Protein AF-A0A956KR21-F1 (afdb_monomer_lite)

pLDDT: mean 81.73, std 14.52, range [32.09, 94.12]

Foldseek 3Di:
DDPPQFLQDWDADPVVRDIDDRPPAGDDPDPDPRHDHHPVNCVVVVVVVCVVVVVLQADPAPDDPPSQFDAQKKWKWKAAQVRDIAIEIHGYGHHPVQFDPQWWKWFQFPNDTDTWTWRWDQDPVNGIIMIITHDPPPDDLVRTQWMFTTHNNDTDDIDGSVRYDYSPSHPPPDD

Sequence (175 aa):
PYADGKIGNWGFGIRGYTFHNPTVSFDYMTYCDKTWVSDWRWSKAFTRIATLTSWDAGAPVPEGPDAGLIGTEVLVGALYPDGSEEWFVLDGGIEPEQIRPGEGVLFEVGGHTVQQPAVVRTLSDDRSEWVMVPMPEGVDLADVDALTHVRDGALRRKLEPSMIRANPGGPLKAR

Secondary structure (DSSP, 8-state):
--GGGB--S-EEETTTTEEEPTTTSEETTSSSSSEE--HHHHHHHHHHHHHHHHTTT-SPP--STTS--B-SEEEEEEE-TTS-EEEEEEE--B-GGGPPTT-EEEEEETTEEEEEE-EEEE-TTSS-EEEEEEPPTT--GGGEEEEEEEETTEEEEEE-GGGEEPPTTS-----

Structure (mmCIF, N/CA/C/O backbone):
data_AF-A0A956KR21-F1
#
_entry.id   AF-A0A956KR21-F1
#
loop_
_atom_site.group_PDB
_atom_site.id
_atom_site.type_symbol
_atom_site.label_atom_id
_atom_site.label_alt_id
_atom_site.label_comp_id
_atom_site.label_asym_id
_atom_site.label_entity_id
_atom_site.label_seq_id
_atom_site.pdbx_PDB_ins_code
_atom_site.Cartn_x
_atom_site.Cartn_y
_atom_site.Cartn_z
_atom_site.occupancy
_atom_site.B_iso_or_equiv
_atom_site.auth_seq_id
_atom_site.auth_comp_id
_atom_site.auth_asym_id
_atom_site.auth_atom_id
_atom_site.pdbx_PDB_model_num
ATOM 1 N N . PRO A 1 1 ? 22.538 11.409 -25.844 1.00 73.06 1 PRO A N 1
ATOM 2 C CA . PRO A 1 1 ? 22.148 10.480 -26.922 1.00 73.06 1 PRO A CA 1
ATOM 3 C C . PRO A 1 1 ? 23.348 10.272 -27.838 1.00 73.06 1 PRO A C 1
ATOM 5 O O . PRO A 1 1 ? 24.090 11.230 -28.050 1.00 73.06 1 PRO A O 1
ATOM 8 N N . TYR A 1 2 ? 23.564 9.056 -28.333 1.00 85.00 2 TYR A N 1
ATOM 9 C CA . TYR A 1 2 ? 24.578 8.838 -29.364 1.00 85.00 2 TYR A CA 1
ATOM 10 C C . TYR A 1 2 ? 24.114 9.424 -30.700 1.00 85.00 2 TYR A C 1
ATOM 12 O O . TYR A 1 2 ? 22.923 9.697 -30.892 1.00 85.00 2 TYR A O 1
ATOM 20 N N . ALA A 1 3 ? 25.066 9.631 -31.610 1.00 85.94 3 ALA A N 1
ATOM 21 C CA . ALA A 1 3 ? 24.776 10.088 -32.963 1.00 85.94 3 ALA A CA 1
ATOM 22 C C . ALA A 1 3 ? 23.762 9.156 -33.654 1.00 85.94 3 ALA A C 1
ATOM 24 O O . ALA A 1 3 ? 23.710 7.955 -33.374 1.00 85.94 3 ALA A O 1
ATOM 25 N N . ASP A 1 4 ? 22.927 9.737 -34.517 1.00 85.25 4 ASP A N 1
ATOM 26 C CA . ASP A 1 4 ? 21.910 9.041 -35.319 1.00 85.25 4 ASP A CA 1
ATOM 27 C C . ASP A 1 4 ? 20.906 8.198 -34.514 1.00 85.25 4 ASP A C 1
ATOM 29 O O . ASP A 1 4 ? 20.307 7.254 -35.031 1.00 85.25 4 ASP A O 1
ATOM 33 N N . GLY A 1 5 ? 20.730 8.513 -33.225 1.00 83.81 5 GLY A N 1
ATOM 34 C CA . GLY A 1 5 ? 19.828 7.775 -32.343 1.00 83.81 5 GLY A CA 1
ATOM 35 C C . GLY A 1 5 ? 20.261 6.327 -32.110 1.00 83.81 5 GLY A C 1
ATOM 36 O O . GLY A 1 5 ? 19.424 5.487 -31.799 1.00 83.81 5 GLY A O 1
ATOM 37 N N . LYS A 1 6 ? 21.546 6.001 -32.286 1.00 90.19 6 LYS A N 1
ATOM 38 C CA . LYS A 1 6 ? 22.082 4.654 -32.043 1.00 90.19 6 LYS A CA 1
ATOM 39 C C . LYS A 1 6 ? 22.238 4.357 -30.555 1.00 90.19 6 LYS A C 1
ATOM 41 O O . LYS A 1 6 ? 22.224 5.259 -29.719 1.00 90.19 6 LYS A O 1
ATOM 46 N N . ILE A 1 7 ? 22.403 3.078 -30.219 1.00 90.25 7 ILE A N 1
ATOM 47 C CA . ILE A 1 7 ? 22.604 2.664 -28.822 1.00 90.25 7 ILE A CA 1
ATOM 48 C C . ILE A 1 7 ? 24.060 2.785 -28.353 1.00 90.25 7 ILE A C 1
ATOM 50 O O . ILE A 1 7 ? 24.288 2.781 -27.151 1.00 90.25 7 ILE A O 1
ATOM 54 N N . GLY A 1 8 ? 25.034 2.889 -29.270 1.00 90.81 8 GLY A N 1
ATOM 55 C CA . GLY A 1 8 ? 26.445 3.192 -28.974 1.00 90.81 8 GLY A CA 1
ATOM 56 C C . GLY A 1 8 ? 27.255 2.053 -28.342 1.00 90.81 8 GLY A C 1
ATOM 57 O O . GLY A 1 8 ? 28.435 1.912 -28.645 1.00 90.81 8 GLY A O 1
ATOM 58 N N . ASN A 1 9 ? 26.613 1.200 -27.544 1.00 91.38 9 ASN A N 1
ATOM 59 C CA . ASN A 1 9 ? 27.199 0.061 -26.840 1.00 91.38 9 ASN A CA 1
ATOM 60 C C . ASN A 1 9 ? 26.394 -1.226 -27.086 1.00 91.38 9 ASN A C 1
ATOM 62 O O . ASN A 1 9 ? 25.241 -1.179 -27.512 1.00 91.38 9 ASN A O 1
ATOM 66 N N . TRP A 1 10 ? 27.001 -2.391 -26.840 1.00 93.56 10 TRP A N 1
ATOM 67 C CA . TRP A 1 10 ? 26.286 -3.669 -26.921 1.00 93.56 10 TRP A CA 1
ATOM 68 C C . TRP A 1 10 ? 25.217 -3.762 -25.827 1.00 93.56 10 TRP A C 1
ATOM 70 O O . TRP A 1 10 ? 25.515 -3.590 -24.648 1.00 93.56 10 TRP A O 1
ATOM 80 N N . GLY A 1 11 ? 23.981 -4.072 -26.222 1.00 90.81 11 GLY A N 1
ATOM 81 C CA . GLY A 1 11 ? 22.879 -4.357 -25.299 1.00 90.81 11 GLY A CA 1
ATOM 82 C C . GLY A 1 11 ? 22.610 -5.856 -25.189 1.00 90.81 11 GLY A C 1
ATOM 83 O O . GLY A 1 11 ? 22.686 -6.561 -26.193 1.00 90.81 11 GLY A O 1
ATOM 84 N N . PHE A 1 12 ? 22.263 -6.348 -24.000 1.00 92.94 12 PHE A N 1
ATOM 85 C CA . PHE A 1 12 ? 21.853 -7.741 -23.790 1.00 92.94 12 PHE A CA 1
ATOM 86 C C . PHE A 1 12 ? 20.406 -7.815 -23.290 1.00 92.94 12 PHE A C 1
ATOM 88 O O . PHE A 1 12 ? 20.069 -7.273 -22.237 1.00 92.94 12 PHE A O 1
ATOM 95 N N . GLY A 1 13 ? 19.546 -8.491 -24.054 1.00 89.12 13 GLY A N 1
ATOM 96 C CA . GLY A 1 13 ? 18.129 -8.649 -23.751 1.00 89.12 13 GLY A CA 1
ATOM 97 C C . GLY A 1 13 ? 17.833 -9.892 -22.925 1.00 89.12 13 GLY A C 1
ATOM 98 O O . GLY A 1 13 ? 17.750 -10.982 -23.477 1.00 89.12 13 GLY A O 1
ATOM 99 N N . ILE A 1 14 ? 17.566 -9.732 -21.628 1.00 89.38 14 ILE A N 1
ATOM 100 C CA . ILE A 1 14 ? 17.330 -10.856 -20.700 1.00 89.38 14 ILE A CA 1
ATOM 101 C C . ILE A 1 14 ? 16.095 -11.717 -21.023 1.00 89.38 14 ILE A C 1
ATOM 103 O O . ILE A 1 14 ? 16.066 -12.886 -20.665 1.00 89.38 14 ILE A O 1
ATOM 107 N N . ARG A 1 15 ? 15.071 -11.171 -21.698 1.00 85.06 15 ARG A N 1
ATOM 108 C CA . ARG A 1 15 ? 13.840 -11.924 -22.029 1.00 85.06 15 ARG A CA 1
ATOM 109 C C . ARG A 1 15 ? 14.003 -12.804 -23.268 1.00 85.06 15 ARG A C 1
ATOM 111 O O . ARG A 1 15 ? 13.391 -13.859 -23.348 1.00 85.06 15 ARG A O 1
ATOM 118 N N . GLY A 1 16 ? 14.786 -12.336 -24.239 1.00 86.31 16 GLY A N 1
ATOM 119 C CA . GLY A 1 16 ? 15.003 -13.020 -25.518 1.00 86.31 16 GLY A CA 1
ATOM 120 C C . GLY A 1 16 ? 16.371 -13.685 -25.640 1.00 86.31 16 GLY A C 1
ATOM 121 O O . GLY A 1 16 ? 16.603 -14.393 -26.611 1.00 86.31 16 GLY A O 1
ATOM 122 N N . TYR A 1 17 ? 17.275 -13.446 -24.686 1.00 91.69 17 TYR A N 1
ATOM 123 C CA . TYR A 1 17 ? 18.684 -13.846 -24.740 1.00 91.69 17 TYR A CA 1
ATOM 124 C C . TYR A 1 17 ? 19.393 -13.382 -26.026 1.00 91.69 17 TYR A C 1
ATOM 126 O O . TYR A 1 17 ? 20.243 -14.076 -26.579 1.00 91.69 17 TYR A O 1
ATOM 134 N N . THR A 1 18 ? 19.047 -12.187 -26.512 1.00 90.88 18 THR A N 1
ATOM 135 C CA . THR A 1 18 ? 19.577 -11.610 -27.756 1.00 90.88 18 THR A CA 1
ATOM 136 C C . THR A 1 18 ? 20.521 -10.443 -27.493 1.00 90.88 18 THR A C 1
ATOM 138 O O . THR A 1 18 ? 20.283 -9.622 -26.605 1.00 90.88 18 THR A O 1
ATOM 141 N N . PHE A 1 19 ? 21.560 -10.325 -28.321 1.00 92.44 19 PHE A N 1
ATOM 142 C CA . PHE A 1 19 ? 22.449 -9.166 -28.331 1.00 92.44 19 PHE A CA 1
ATOM 143 C C . PHE A 1 19 ? 21.979 -8.098 -29.323 1.00 92.44 19 PHE A C 1
ATOM 145 O O . PHE A 1 19 ? 21.648 -8.393 -30.472 1.00 92.44 19 PHE A O 1
ATOM 152 N N . HIS A 1 20 ? 22.011 -6.843 -28.886 1.00 91.50 20 HIS A N 1
ATOM 153 C CA . HIS A 1 20 ? 21.692 -5.664 -29.681 1.00 91.50 20 HIS A CA 1
ATOM 154 C C . HIS A 1 20 ? 22.983 -4.991 -30.132 1.00 91.50 20 HIS A C 1
ATOM 156 O O . HIS A 1 20 ? 23.792 -4.552 -29.313 1.00 91.50 20 HIS A O 1
ATOM 162 N N . ASN A 1 21 ? 23.174 -4.929 -31.449 1.00 92.00 21 ASN A N 1
ATOM 163 C CA . ASN A 1 21 ? 24.381 -4.377 -32.046 1.00 92.00 21 ASN A CA 1
ATOM 164 C C . ASN A 1 21 ? 24.431 -2.842 -31.875 1.00 92.00 21 ASN A C 1
ATOM 166 O O . ASN A 1 21 ? 23.423 -2.186 -32.171 1.00 92.00 21 ASN A O 1
ATOM 170 N N . PRO A 1 22 ? 25.588 -2.271 -31.479 1.00 90.44 22 PRO A N 1
ATOM 171 C CA . PRO A 1 22 ? 25.745 -0.851 -31.162 1.00 90.44 22 PRO A CA 1
ATOM 172 C C . PRO A 1 22 ? 25.472 0.117 -32.319 1.00 90.44 22 PRO A C 1
ATOM 174 O O . PRO A 1 22 ? 25.043 1.245 -32.080 1.00 90.44 22 PRO A O 1
ATOM 177 N N . THR A 1 23 ? 25.715 -0.305 -33.563 1.00 88.75 23 THR A N 1
ATOM 178 C CA . THR A 1 23 ? 25.623 0.552 -34.758 1.00 88.75 23 THR A CA 1
ATOM 179 C C . THR A 1 23 ? 24.360 0.300 -35.576 1.00 88.75 23 THR A C 1
ATOM 181 O O . THR A 1 23 ? 23.936 1.158 -36.351 1.00 88.75 23 THR A O 1
ATOM 184 N N . VAL A 1 24 ? 23.715 -0.855 -35.405 1.00 87.75 24 VAL A N 1
ATOM 185 C CA . VAL A 1 24 ? 22.496 -1.213 -36.150 1.00 87.75 24 VAL A CA 1
ATOM 186 C C . VAL A 1 24 ? 21.230 -0.922 -35.346 1.00 87.75 24 VAL A C 1
ATOM 188 O O . VAL A 1 24 ? 20.229 -0.527 -35.939 1.00 87.75 24 VAL A O 1
ATOM 191 N N . SER A 1 25 ? 21.276 -1.071 -34.022 1.00 89.81 25 SER A N 1
ATOM 192 C CA . SER A 1 25 ? 20.111 -0.862 -33.153 1.00 89.81 25 SER A CA 1
ATOM 193 C C . SER A 1 25 ? 19.932 0.614 -32.816 1.00 89.81 25 SER A C 1
ATOM 195 O O . SER A 1 25 ? 20.908 1.364 -32.714 1.00 89.81 25 SER A O 1
ATOM 197 N N . PHE A 1 26 ? 18.683 1.016 -32.615 1.00 89.69 26 PHE A N 1
ATOM 198 C CA . PHE A 1 26 ? 18.326 2.391 -32.290 1.00 89.69 26 PHE A CA 1
ATOM 199 C C . PHE A 1 26 ? 17.843 2.499 -30.851 1.00 89.69 26 PHE A C 1
ATOM 201 O O . PHE A 1 26 ? 17.265 1.559 -30.306 1.00 89.69 26 PHE A O 1
ATOM 208 N N . ASP A 1 27 ? 18.091 3.646 -30.231 1.00 88.38 27 ASP A N 1
ATOM 209 C CA . ASP A 1 27 ? 17.625 3.925 -28.886 1.00 88.38 27 ASP A CA 1
ATOM 210 C C . ASP A 1 27 ? 16.095 3.983 -28.873 1.00 88.38 27 ASP A C 1
ATOM 212 O O . ASP A 1 27 ? 15.471 4.549 -29.778 1.00 88.38 27 ASP A O 1
ATOM 216 N N . TYR A 1 28 ? 15.492 3.394 -27.847 1.00 79.12 28 TYR A N 1
ATOM 217 C CA . TYR A 1 28 ? 14.060 3.442 -27.581 1.00 79.12 28 TYR A CA 1
ATOM 218 C C . TYR A 1 28 ? 13.580 4.899 -27.638 1.00 79.12 28 TYR A C 1
ATOM 220 O O . TYR A 1 28 ? 14.194 5.751 -27.014 1.00 79.12 28 TYR A O 1
ATOM 228 N N . MET A 1 29 ? 12.504 5.204 -28.374 1.00 77.50 29 MET A N 1
ATOM 229 C CA . MET A 1 29 ? 12.036 6.558 -28.772 1.00 77.50 29 MET A CA 1
ATOM 230 C C . MET A 1 29 ? 12.753 7.233 -29.953 1.00 77.50 29 MET A C 1
ATOM 232 O O . MET A 1 29 ? 12.483 8.400 -30.239 1.00 77.50 29 MET A O 1
ATOM 236 N N . THR A 1 30 ? 13.642 6.544 -30.659 1.00 76.69 30 THR A N 1
ATOM 237 C CA . THR A 1 30 ? 13.981 6.944 -32.030 1.00 76.69 30 THR A CA 1
ATOM 238 C C . THR A 1 30 ? 12.852 6.461 -32.942 1.00 76.69 30 THR A C 1
ATOM 240 O O . THR A 1 30 ? 12.320 5.376 -32.719 1.00 76.69 30 THR A O 1
ATOM 243 N N . TYR A 1 31 ? 12.467 7.235 -33.959 1.00 74.06 31 TYR A N 1
ATOM 244 C CA . TYR A 1 31 ? 11.426 6.856 -34.933 1.00 74.06 31 TYR A CA 1
ATOM 245 C C . TYR A 1 31 ? 11.895 5.761 -35.916 1.00 74.06 31 TYR A C 1
ATOM 247 O O . TYR A 1 31 ? 11.691 5.859 -37.123 1.00 74.06 31 TYR A O 1
ATOM 255 N N . CYS A 1 32 ? 12.592 4.740 -35.423 1.00 73.62 32 CYS A N 1
ATOM 256 C CA . CYS A 1 32 ? 13.192 3.675 -36.216 1.00 73.62 32 CYS A CA 1
ATOM 257 C C . CYS A 1 32 ? 12.866 2.312 -35.604 1.00 73.62 32 CYS A C 1
ATOM 259 O O . CYS A 1 32 ? 12.799 2.174 -34.384 1.00 73.62 32 CYS A O 1
ATOM 261 N N . ASP A 1 33 ? 12.725 1.297 -36.453 1.00 72.06 33 ASP A N 1
ATOM 262 C CA . ASP A 1 33 ? 12.584 -0.092 -36.017 1.00 72.06 33 ASP A CA 1
ATOM 263 C C . ASP A 1 33 ? 13.875 -0.615 -35.362 1.00 72.06 33 ASP A C 1
ATOM 265 O O . ASP A 1 33 ? 14.960 -0.062 -35.550 1.00 72.06 33 ASP A O 1
ATOM 269 N N . LYS A 1 34 ? 13.777 -1.738 -34.633 1.00 70.56 34 LYS A N 1
ATOM 270 C CA . LYS A 1 34 ? 14.879 -2.359 -33.859 1.00 70.56 34 LYS A CA 1
ATOM 271 C C . LYS A 1 34 ? 15.324 -1.502 -32.668 1.00 70.56 34 LYS A C 1
ATOM 273 O O . LYS A 1 34 ? 16.510 -1.212 -32.483 1.00 70.56 34 LYS A O 1
ATOM 278 N N . THR A 1 35 ? 14.345 -1.120 -31.853 1.00 81.31 35 THR A N 1
ATOM 279 C CA . THR A 1 35 ? 14.544 -0.296 -30.661 1.00 81.31 35 THR A CA 1
ATOM 280 C C . THR A 1 35 ? 15.095 -1.096 -29.483 1.00 81.31 35 THR A C 1
ATOM 282 O O . THR A 1 35 ? 14.591 -2.174 -29.166 1.00 81.31 35 THR A O 1
ATOM 285 N N . TRP A 1 36 ? 16.068 -0.524 -28.784 1.00 87.88 36 TRP A N 1
ATOM 286 C CA . TRP A 1 36 ? 16.602 -1.007 -27.513 1.00 87.88 36 TRP A CA 1
ATOM 287 C C . TRP A 1 36 ? 16.929 0.185 -26.607 1.00 87.88 36 TRP A C 1
ATOM 289 O O . TRP A 1 36 ? 17.206 1.271 -27.100 1.00 87.88 36 TRP A O 1
ATOM 299 N N . VAL A 1 37 ? 16.895 0.021 -25.286 1.00 89.94 37 VAL A N 1
ATOM 300 C CA . VAL A 1 37 ? 17.229 1.115 -24.358 1.00 89.94 37 VAL A CA 1
ATOM 301 C C . VAL A 1 37 ? 18.750 1.241 -24.252 1.00 89.94 37 VAL A C 1
ATOM 303 O O . VAL A 1 37 ? 19.412 0.328 -23.760 1.00 89.94 37 VAL A O 1
ATOM 306 N N . SER A 1 38 ? 19.308 2.362 -24.716 1.00 90.62 38 SER A N 1
ATOM 307 C CA . SER A 1 38 ? 20.745 2.643 -24.569 1.00 90.62 38 SER A CA 1
ATOM 308 C C . SER A 1 38 ? 21.145 2.827 -23.100 1.00 90.62 38 SER A C 1
ATOM 310 O O . SER A 1 38 ? 20.319 3.179 -22.257 1.00 90.62 38 SER A O 1
ATOM 312 N N . ASP A 1 39 ? 22.426 2.658 -22.786 1.00 87.94 39 ASP A N 1
ATOM 313 C CA . ASP A 1 39 ? 22.994 3.006 -21.477 1.00 87.94 39 ASP A CA 1
ATOM 314 C C . ASP A 1 39 ? 22.840 4.502 -21.159 1.00 87.94 39 ASP A C 1
ATOM 316 O O . ASP A 1 39 ? 22.533 4.862 -20.023 1.00 87.94 39 ASP A O 1
ATOM 320 N N . TRP A 1 40 ? 22.959 5.382 -22.158 1.00 87.00 40 TRP A N 1
ATOM 321 C CA . TRP A 1 40 ? 22.682 6.807 -21.997 1.00 87.00 40 TRP A CA 1
ATOM 322 C C . TRP A 1 40 ? 21.257 7.025 -21.483 1.00 87.00 40 TRP A C 1
ATOM 324 O O . TRP A 1 40 ? 21.057 7.735 -20.498 1.00 87.00 40 TRP A O 1
ATOM 334 N N . ARG A 1 41 ? 20.257 6.390 -22.102 1.00 86.88 41 ARG A N 1
ATOM 335 C CA . ARG A 1 41 ? 18.853 6.531 -21.694 1.00 86.88 41 ARG A CA 1
ATOM 336 C C . ARG A 1 41 ? 18.570 5.845 -20.366 1.00 86.88 41 ARG A C 1
ATOM 338 O O . ARG A 1 41 ? 17.891 6.425 -19.517 1.00 86.88 41 ARG A O 1
ATOM 345 N N . TRP A 1 42 ? 19.136 4.659 -20.166 1.00 88.62 42 TRP A N 1
ATOM 346 C CA . TRP A 1 42 ? 19.068 3.942 -18.902 1.00 88.62 42 TRP A CA 1
ATOM 347 C C . TRP A 1 42 ? 19.626 4.789 -17.761 1.00 88.62 42 TRP A C 1
ATOM 349 O O . TRP A 1 42 ? 18.948 4.949 -16.759 1.00 88.62 42 TRP A O 1
ATOM 359 N N . SER A 1 43 ? 20.782 5.438 -17.928 1.00 87.00 43 SER A N 1
ATOM 360 C CA . SER A 1 43 ? 21.389 6.288 -16.892 1.00 87.00 43 SER A CA 1
ATOM 361 C C . SER A 1 43 ? 20.504 7.472 -16.486 1.00 87.00 43 SER A C 1
ATOM 363 O O . SER A 1 43 ? 20.469 7.846 -15.317 1.00 87.00 43 SER A O 1
ATOM 365 N N . LYS A 1 44 ? 19.733 8.036 -17.428 1.00 86.75 44 LYS A N 1
ATOM 366 C CA . LYS A 1 44 ? 18.780 9.121 -17.148 1.00 86.75 44 LYS A CA 1
ATOM 367 C C . LYS A 1 44 ? 17.566 8.644 -16.358 1.00 86.75 44 LYS A C 1
ATOM 369 O O . LYS A 1 44 ? 17.086 9.372 -15.494 1.00 86.75 44 LYS A O 1
ATOM 374 N N . ALA A 1 45 ? 17.069 7.445 -16.654 1.00 88.19 45 ALA A N 1
ATOM 375 C CA . ALA A 1 45 ? 15.947 6.857 -15.931 1.00 88.19 45 ALA A CA 1
ATOM 376 C C . ALA A 1 45 ? 16.379 6.278 -14.578 1.00 88.19 45 ALA A C 1
ATOM 378 O O . ALA A 1 45 ? 15.655 6.417 -13.598 1.00 88.19 45 ALA A O 1
ATOM 379 N N . PHE A 1 46 ? 17.567 5.676 -14.512 1.00 88.75 46 PHE A N 1
ATOM 380 C CA . PHE A 1 46 ? 18.052 4.921 -13.365 1.00 88.75 46 PHE A CA 1
ATOM 381 C C . PHE A 1 46 ? 18.126 5.773 -12.106 1.00 88.75 46 PHE A C 1
ATOM 383 O O . PHE A 1 46 ? 17.619 5.344 -11.081 1.00 88.75 46 PHE A O 1
ATOM 390 N N . THR A 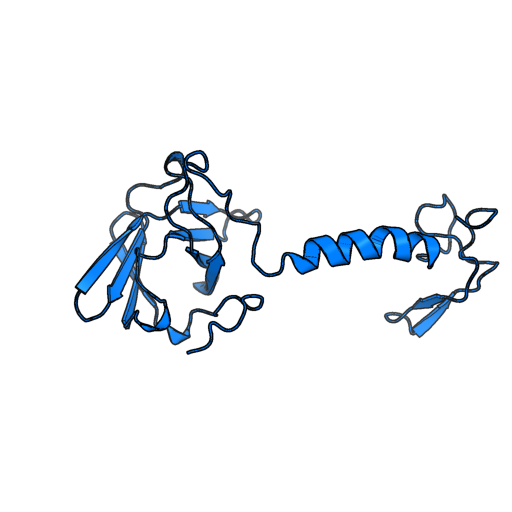1 47 ? 18.669 6.994 -12.173 1.00 86.00 47 THR A N 1
ATOM 391 C CA . THR A 1 47 ? 18.702 7.881 -10.998 1.00 86.00 47 THR A CA 1
ATOM 392 C C . THR A 1 47 ? 17.300 8.158 -10.472 1.00 86.00 47 THR A C 1
ATOM 394 O O . THR A 1 47 ? 17.078 8.077 -9.274 1.00 86.00 47 THR A O 1
ATOM 397 N N . ARG A 1 48 ? 16.332 8.421 -11.357 1.00 82.62 48 ARG A N 1
ATOM 398 C CA . ARG A 1 48 ? 14.946 8.663 -10.947 1.00 82.62 48 ARG A CA 1
ATOM 399 C C . ARG A 1 48 ? 14.304 7.414 -10.355 1.00 82.62 48 ARG A C 1
ATOM 401 O O . ARG A 1 48 ? 13.637 7.530 -9.339 1.00 82.62 48 ARG A O 1
ATOM 408 N N . ILE A 1 49 ? 14.501 6.251 -10.977 1.00 82.62 49 ILE A N 1
ATOM 409 C CA . ILE A 1 49 ? 14.019 4.970 -10.450 1.00 82.62 49 ILE A CA 1
ATOM 410 C C . ILE A 1 49 ? 14.610 4.761 -9.061 1.00 82.62 49 ILE A C 1
ATOM 412 O O . ILE A 1 49 ? 13.846 4.647 -8.121 1.00 82.62 49 ILE A O 1
ATOM 416 N N . ALA A 1 50 ? 15.935 4.838 -8.921 1.00 81.38 50 ALA A N 1
ATOM 417 C CA . ALA A 1 50 ? 16.633 4.678 -7.652 1.00 81.38 50 ALA A CA 1
ATOM 418 C C . ALA A 1 50 ? 16.144 5.664 -6.583 1.00 81.38 50 ALA A C 1
ATOM 420 O O . ALA A 1 50 ? 15.949 5.263 -5.445 1.00 81.38 50 ALA A O 1
ATOM 421 N N . THR A 1 51 ? 15.902 6.931 -6.932 1.00 78.94 51 THR A N 1
ATOM 422 C CA . THR A 1 51 ? 15.332 7.911 -5.999 1.00 78.94 51 THR A CA 1
ATOM 423 C C . THR A 1 51 ? 13.912 7.531 -5.588 1.00 78.94 51 THR A C 1
ATOM 425 O O . THR A 1 51 ? 13.628 7.475 -4.400 1.00 78.94 51 THR A O 1
ATOM 428 N N . LEU A 1 52 ? 13.026 7.228 -6.537 1.00 78.00 52 LEU A N 1
ATOM 429 C CA . LEU A 1 52 ? 11.632 6.900 -6.230 1.00 78.00 52 LEU A CA 1
ATOM 430 C C . LEU A 1 52 ? 11.491 5.568 -5.486 1.00 78.00 52 LEU A C 1
ATOM 432 O O . LEU A 1 52 ? 10.623 5.446 -4.636 1.00 78.00 52 LEU A O 1
ATOM 436 N N . THR A 1 53 ? 12.345 4.586 -5.774 1.00 69.31 53 THR A N 1
ATOM 437 C CA . THR A 1 53 ? 12.375 3.309 -5.049 1.00 69.31 53 THR A CA 1
ATOM 438 C C . THR A 1 53 ? 13.123 3.416 -3.726 1.00 69.31 53 THR A C 1
ATOM 440 O O . THR A 1 53 ? 12.872 2.626 -2.834 1.00 69.31 53 THR A O 1
ATOM 443 N N . SER A 1 54 ? 14.025 4.392 -3.547 1.00 67.88 54 SER A N 1
ATOM 444 C CA . SER A 1 54 ? 14.620 4.663 -2.226 1.00 67.88 54 SER A CA 1
ATOM 445 C C . SER A 1 54 ? 13.604 5.205 -1.224 1.00 67.88 54 SER A C 1
ATOM 447 O O . SER A 1 54 ? 13.863 5.194 -0.027 1.00 67.88 54 SER A O 1
ATOM 449 N N . TRP A 1 55 ? 12.436 5.638 -1.702 1.00 64.81 55 TRP A N 1
ATOM 450 C CA . TRP A 1 55 ? 11.279 5.960 -0.873 1.00 64.81 55 TRP A CA 1
ATOM 451 C C . TRP A 1 55 ? 10.514 4.693 -0.441 1.00 64.81 55 TRP A C 1
ATOM 453 O O . TRP A 1 55 ? 9.329 4.767 -0.143 1.00 64.81 55 TRP A O 1
ATOM 463 N N . ASP A 1 56 ? 11.191 3.537 -0.379 1.00 49.78 56 ASP A N 1
ATOM 464 C CA . ASP A 1 56 ? 10.700 2.236 0.118 1.00 49.78 56 ASP A CA 1
ATOM 465 C C . ASP A 1 56 ? 10.115 2.290 1.555 1.00 49.78 56 ASP A C 1
ATOM 467 O O . ASP A 1 56 ? 9.552 1.310 2.034 1.00 49.78 56 ASP A O 1
ATOM 471 N N . ALA A 1 57 ? 10.182 3.447 2.227 1.00 50.12 57 ALA A N 1
ATOM 472 C CA . ALA A 1 57 ? 9.554 3.758 3.514 1.00 50.12 57 ALA A CA 1
ATOM 473 C C . ALA A 1 57 ? 8.174 4.447 3.379 1.00 50.12 57 ALA A C 1
ATOM 475 O O . ALA A 1 57 ? 7.793 5.254 4.220 1.00 50.12 57 ALA A O 1
ATOM 476 N N . GLY A 1 58 ? 7.437 4.180 2.296 1.00 52.69 58 GLY A N 1
ATOM 477 C CA . GLY A 1 58 ? 6.192 4.891 2.002 1.00 52.69 58 GLY A CA 1
ATOM 478 C C . GLY A 1 58 ? 6.446 6.312 1.487 1.00 52.69 58 GLY A C 1
ATOM 479 O O . GLY A 1 58 ? 7.537 6.873 1.604 1.00 52.69 58 GLY A O 1
ATOM 480 N N . ALA A 1 59 ? 5.437 6.914 0.852 1.00 48.72 59 ALA A N 1
ATOM 481 C CA . ALA A 1 59 ? 5.497 8.351 0.603 1.00 48.72 59 ALA A CA 1
ATOM 482 C C . ALA A 1 59 ? 5.710 9.043 1.961 1.00 48.72 59 ALA A C 1
ATOM 484 O O . ALA A 1 59 ? 5.035 8.647 2.912 1.00 48.72 59 ALA A O 1
ATOM 485 N N . PRO A 1 60 ? 6.618 10.033 2.081 1.00 49.72 60 PRO A N 1
ATOM 486 C CA . PRO A 1 60 ? 6.765 10.756 3.333 1.00 49.72 60 PRO A CA 1
ATOM 487 C C . PRO A 1 60 ? 5.382 11.243 3.750 1.00 49.72 60 PRO A C 1
ATOM 489 O O . PRO A 1 60 ? 4.718 11.95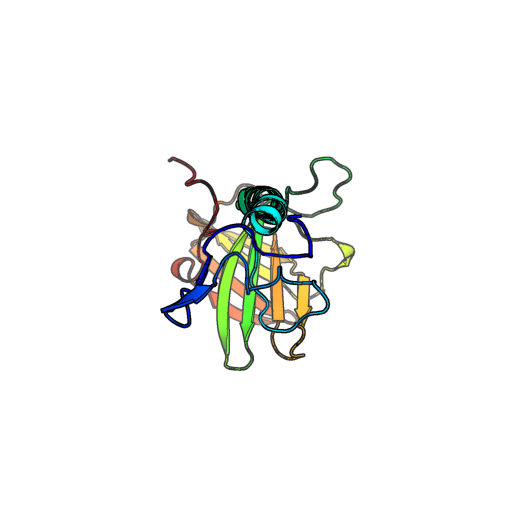0 2.982 1.00 49.72 60 PRO A O 1
ATOM 492 N N . VAL A 1 61 ? 4.931 10.802 4.929 1.00 54.25 61 VAL A N 1
ATOM 493 C CA . VAL A 1 61 ? 3.730 11.352 5.554 1.00 54.25 61 VAL A CA 1
ATOM 494 C C . VAL A 1 61 ? 3.946 12.860 5.554 1.00 54.25 61 VAL A C 1
ATOM 496 O O . VAL A 1 61 ? 5.026 13.286 5.973 1.00 54.25 61 VAL A O 1
ATOM 499 N N . PRO A 1 62 ? 3.023 13.675 5.016 1.00 55.25 62 PRO A N 1
ATOM 500 C CA . PRO A 1 62 ? 3.189 15.117 5.051 1.00 55.25 62 PRO A CA 1
ATOM 501 C C . PRO A 1 62 ? 3.488 15.526 6.497 1.00 55.25 62 PRO A C 1
ATOM 503 O O . PRO A 1 62 ? 2.657 15.338 7.381 1.00 55.25 62 PRO A O 1
ATOM 506 N N . GLU A 1 63 ? 4.709 15.985 6.768 1.00 51.53 63 GLU A N 1
ATOM 507 C CA . GLU A 1 63 ? 5.091 16.379 8.118 1.00 51.53 63 GLU A CA 1
ATOM 508 C C . GLU A 1 63 ? 4.542 17.777 8.392 1.00 51.53 63 GLU A C 1
ATOM 510 O O . GLU A 1 63 ? 4.783 18.719 7.632 1.00 51.53 63 GLU A O 1
ATOM 515 N N . GLY A 1 64 ? 3.819 17.916 9.501 1.00 50.44 64 GLY A N 1
ATOM 516 C CA . GLY A 1 64 ? 3.377 19.201 10.024 1.00 50.44 64 GLY A CA 1
ATOM 517 C C . GLY A 1 64 ? 1.894 19.240 10.404 1.00 50.44 64 GLY A C 1
ATOM 518 O O . GLY A 1 64 ? 1.103 18.415 9.950 1.00 50.44 64 GLY A O 1
ATOM 519 N N . PRO A 1 65 ? 1.494 20.226 11.227 1.00 46.78 65 PRO A N 1
ATOM 520 C CA . PRO A 1 65 ? 0.104 20.424 11.655 1.00 46.78 65 PRO A CA 1
ATOM 521 C C . PRO A 1 65 ? -0.878 20.678 10.494 1.00 46.78 65 PRO A C 1
ATOM 523 O O . PRO A 1 65 ? -2.085 20.573 10.691 1.00 46.78 65 PRO A O 1
ATOM 526 N N . ASP A 1 66 ? -0.366 20.957 9.291 1.00 48.97 66 ASP A N 1
ATOM 527 C CA . ASP A 1 66 ? -1.142 21.214 8.073 1.00 48.97 66 ASP A CA 1
ATOM 528 C C . ASP A 1 66 ? -1.434 19.947 7.246 1.00 48.97 66 ASP A C 1
ATOM 530 O O . ASP A 1 66 ? -2.109 20.032 6.221 1.00 48.97 66 ASP A O 1
ATOM 534 N N . ALA A 1 67 ? -0.948 18.769 7.658 1.00 61.28 67 ALA A N 1
ATOM 535 C CA . ALA A 1 67 ? -1.224 17.520 6.945 1.00 61.28 67 ALA A CA 1
ATOM 536 C C . ALA A 1 67 ? -2.715 17.155 6.964 1.00 61.28 67 ALA A C 1
ATOM 538 O O . ALA A 1 67 ? -3.195 16.493 6.049 1.00 61.28 67 ALA A O 1
ATOM 539 N N . GLY A 1 68 ? -3.444 17.564 8.011 1.00 73.44 68 GLY A N 1
ATOM 540 C CA . GLY A 1 68 ? -4.876 17.290 8.166 1.00 73.44 68 GLY A CA 1
ATOM 541 C C . GLY A 1 68 ? -5.238 15.802 8.265 1.00 73.44 68 GLY A C 1
ATOM 542 O O . GLY A 1 68 ? -6.419 15.478 8.283 1.00 73.44 68 GLY A O 1
ATOM 543 N N . LEU A 1 69 ? -4.251 14.902 8.327 1.00 83.50 69 LEU A N 1
ATOM 544 C CA . LEU A 1 69 ? -4.456 13.457 8.353 1.00 83.50 69 LEU A CA 1
ATOM 545 C C . LEU A 1 69 ? -4.684 12.939 9.777 1.00 83.50 69 LEU A C 1
ATOM 547 O O . LEU A 1 69 ? -4.145 13.466 10.749 1.00 83.50 69 LEU A O 1
ATOM 551 N N . ILE A 1 70 ? -5.445 11.852 9.886 1.00 86.38 70 ILE A N 1
ATOM 552 C CA . ILE A 1 70 ? -5.608 11.074 11.115 1.00 86.38 70 ILE A CA 1
ATOM 553 C C . ILE A 1 70 ? -4.627 9.900 11.077 1.00 86.38 70 ILE A C 1
ATOM 555 O O . ILE A 1 70 ? -4.706 9.056 10.182 1.00 86.38 70 ILE A O 1
ATOM 559 N N . GLY A 1 71 ? -3.750 9.835 12.081 1.00 83.00 71 GLY A N 1
ATOM 560 C CA . GLY A 1 71 ? -2.744 8.782 12.240 1.00 83.00 71 GLY A CA 1
ATOM 561 C C . GLY A 1 71 ? -1.455 9.019 11.444 1.00 83.00 71 GLY A C 1
ATOM 562 O O . GLY A 1 71 ? -1.395 9.870 10.558 1.00 83.00 71 GLY A O 1
ATOM 563 N N . THR A 1 72 ? -0.416 8.264 11.802 1.00 81.94 72 THR A N 1
ATOM 564 C CA . THR A 1 72 ? 0.905 8.258 11.138 1.00 81.94 72 THR A CA 1
ATOM 565 C C . THR A 1 72 ? 1.287 6.891 10.568 1.00 81.94 72 THR A C 1
ATOM 567 O O . THR A 1 72 ? 2.220 6.802 9.775 1.00 81.94 72 THR A O 1
ATOM 570 N N . GLU A 1 73 ? 0.545 5.847 10.938 1.00 86.56 73 GLU A N 1
ATOM 571 C CA . GLU A 1 73 ? 0.587 4.510 10.348 1.00 86.56 73 GLU A CA 1
ATOM 572 C C . GLU A 1 73 ? -0.857 4.086 10.019 1.00 86.56 73 GLU A C 1
ATOM 574 O O . GLU A 1 73 ? -1.792 4.356 10.782 1.00 86.56 73 GLU A O 1
ATOM 579 N N . VAL A 1 74 ? -1.050 3.419 8.882 1.00 90.25 74 VAL A N 1
ATOM 580 C CA . VAL A 1 74 ? -2.355 2.966 8.382 1.00 90.25 74 VAL A CA 1
ATOM 581 C C . VAL A 1 74 ? -2.299 1.472 8.096 1.00 90.25 74 VAL A C 1
ATOM 583 O O . VAL A 1 74 ? -1.438 0.991 7.361 1.00 90.25 74 VAL A O 1
ATOM 586 N N . LEU A 1 75 ? -3.265 0.736 8.637 1.00 92.50 75 LEU A N 1
ATOM 587 C CA . LEU A 1 75 ? -3.589 -0.616 8.212 1.00 92.50 75 LEU A CA 1
ATOM 588 C C . LEU A 1 75 ? -4.376 -0.553 6.898 1.00 92.50 75 LEU A C 1
ATOM 590 O O . LEU A 1 75 ? -5.443 0.062 6.828 1.00 92.50 75 LEU A O 1
ATOM 594 N N . VAL A 1 76 ? -3.865 -1.222 5.871 1.00 92.69 76 VAL A N 1
ATOM 595 C CA . VAL A 1 76 ? -4.474 -1.310 4.545 1.00 92.69 76 VAL A CA 1
ATOM 596 C C . VAL A 1 76 ? -4.900 -2.746 4.271 1.00 92.69 76 VAL A C 1
ATOM 598 O O . VAL A 1 76 ? -4.097 -3.671 4.384 1.00 92.69 76 VAL A O 1
ATOM 601 N N . GLY A 1 77 ? -6.164 -2.922 3.896 1.00 92.00 77 GLY A N 1
ATOM 602 C CA . GLY A 1 77 ? -6.737 -4.178 3.426 1.00 92.00 77 GLY A CA 1
ATOM 603 C C . GLY A 1 77 ? -7.142 -4.080 1.962 1.00 92.00 77 GLY A C 1
ATOM 604 O O . GLY A 1 77 ? -7.964 -3.237 1.607 1.00 92.00 77 GLY A O 1
ATOM 605 N N . ALA A 1 78 ? -6.599 -4.951 1.118 1.00 91.94 78 ALA A N 1
ATOM 606 C CA . ALA A 1 78 ? -7.100 -5.197 -0.226 1.00 91.94 78 ALA A CA 1
ATOM 607 C C . ALA A 1 78 ? -8.104 -6.353 -0.170 1.00 91.94 78 ALA A C 1
ATOM 609 O O . ALA A 1 78 ? -7.728 -7.481 0.147 1.00 91.94 78 ALA A O 1
ATOM 610 N N . LEU A 1 79 ? -9.374 -6.070 -0.457 1.00 91.62 79 LEU A N 1
ATOM 611 C CA . LEU A 1 79 ? -10.462 -7.045 -0.462 1.00 91.62 79 LEU A CA 1
ATOM 612 C C . LEU A 1 79 ? -10.831 -7.378 -1.905 1.00 91.62 79 LEU A C 1
ATOM 614 O O . LEU A 1 79 ? -11.213 -6.487 -2.670 1.00 91.62 79 LEU A O 1
ATOM 618 N N . TYR A 1 80 ? -10.736 -8.651 -2.275 1.00 92.88 80 TYR A N 1
ATOM 619 C CA . TYR A 1 80 ? -11.004 -9.104 -3.635 1.00 92.88 80 TYR A CA 1
ATOM 620 C C . TYR A 1 80 ? -12.387 -9.770 -3.757 1.00 92.88 80 TYR A C 1
ATOM 622 O O . TYR A 1 80 ? -12.906 -10.333 -2.789 1.00 92.88 80 TYR A O 1
ATOM 630 N N . PRO A 1 81 ? -13.005 -9.773 -4.956 1.00 91.25 81 PRO A N 1
ATOM 631 C CA . PRO A 1 81 ? -14.350 -10.324 -5.163 1.00 91.25 81 PRO A CA 1
ATOM 632 C C . PRO A 1 81 ? -14.462 -11.835 -4.942 1.00 91.25 81 PRO A C 1
ATOM 634 O O . PRO A 1 81 ? -15.564 -12.350 -4.764 1.00 91.25 81 PRO A O 1
ATOM 637 N N . ASP A 1 82 ? -13.342 -12.555 -4.991 1.00 90.81 82 ASP A N 1
ATOM 638 C CA . ASP A 1 82 ? -13.272 -13.988 -4.695 1.00 90.81 82 ASP A CA 1
ATOM 639 C C . ASP A 1 82 ? -13.233 -14.288 -3.184 1.00 90.81 82 ASP A C 1
ATOM 641 O O . ASP A 1 82 ? -13.197 -15.453 -2.785 1.00 90.81 82 ASP A O 1
ATOM 645 N N . GLY A 1 83 ? -13.272 -13.246 -2.345 1.00 86.56 83 GLY A N 1
ATOM 646 C CA . GLY A 1 83 ? -13.221 -13.334 -0.888 1.00 86.56 83 GLY A CA 1
ATOM 647 C C . GLY A 1 83 ? -11.807 -13.468 -0.322 1.00 86.56 83 GLY A C 1
ATOM 648 O O . GLY A 1 83 ? -11.654 -13.590 0.899 1.00 86.56 83 GLY A O 1
ATOM 649 N N . SER A 1 84 ? -10.779 -13.462 -1.176 1.00 88.06 84 SER A N 1
ATOM 650 C CA . SER A 1 84 ? -9.400 -13.330 -0.722 1.00 88.06 84 SER A CA 1
ATOM 651 C C . SER A 1 84 ? -9.134 -11.903 -0.250 1.00 88.06 84 SER A C 1
ATOM 653 O O . SER A 1 84 ? -9.738 -10.937 -0.721 1.00 88.06 84 SER A O 1
ATOM 655 N N . GLU A 1 85 ? -8.249 -11.778 0.733 1.00 89.19 85 GLU A N 1
ATOM 656 C CA . GLU A 1 85 ? -7.891 -10.497 1.325 1.00 89.19 85 GLU A CA 1
ATOM 657 C C . GLU A 1 85 ? -6.390 -10.469 1.593 1.00 89.19 85 GLU A C 1
ATOM 659 O O . GLU A 1 85 ? -5.806 -11.478 2.001 1.00 89.19 85 GLU A O 1
ATOM 664 N N . GLU A 1 86 ? -5.776 -9.309 1.402 1.00 89.75 86 GLU A N 1
ATOM 665 C CA . GLU A 1 86 ? -4.398 -9.052 1.806 1.00 89.75 86 GLU A CA 1
ATOM 666 C C . GLU A 1 86 ? -4.350 -7.830 2.712 1.00 89.75 86 GLU A C 1
ATOM 668 O O . GLU A 1 86 ? -4.912 -6.790 2.381 1.00 89.75 86 GLU A O 1
ATOM 673 N N . TRP A 1 87 ? -3.655 -7.956 3.840 1.00 89.12 87 TRP A N 1
ATOM 674 C CA . TRP A 1 87 ? -3.547 -6.901 4.838 1.00 89.12 87 TRP A CA 1
ATOM 675 C C . TRP A 1 87 ? -2.084 -6.555 5.087 1.00 89.12 87 TRP A C 1
ATOM 677 O O . TRP A 1 87 ? -1.238 -7.448 5.191 1.00 89.12 87 TRP A O 1
ATOM 687 N N . PHE A 1 88 ? -1.779 -5.266 5.179 1.00 87.44 88 PHE A N 1
ATOM 688 C CA . PHE A 1 88 ? -0.437 -4.765 5.459 1.00 87.44 88 PHE A CA 1
ATOM 689 C C . PHE A 1 88 ? -0.484 -3.377 6.099 1.00 87.44 88 PHE A C 1
ATOM 691 O O . PHE A 1 88 ? -1.468 -2.657 5.962 1.00 87.44 88 PHE A O 1
ATOM 698 N N . VAL A 1 89 ? 0.578 -3.003 6.809 1.00 87.38 89 VAL A N 1
ATOM 699 C CA . VAL A 1 89 ? 0.715 -1.664 7.407 1.00 87.38 89 VAL A CA 1
ATOM 700 C C . VAL A 1 89 ? 1.611 -0.802 6.529 1.00 87.38 89 VAL A C 1
ATOM 702 O O . VAL A 1 89 ? 2.629 -1.285 6.032 1.00 87.38 89 VAL A O 1
ATOM 705 N N . LEU A 1 90 ? 1.231 0.459 6.344 1.00 83.12 90 LEU A N 1
ATOM 706 C CA . LEU A 1 90 ? 2.018 1.484 5.666 1.00 83.12 90 LEU A CA 1
ATOM 707 C C . LEU A 1 90 ? 2.179 2.711 6.562 1.00 83.12 90 LEU A C 1
ATOM 709 O O . LEU A 1 90 ? 1.288 3.027 7.350 1.00 83.12 90 LEU A O 1
ATOM 713 N N . ASP A 1 91 ? 3.273 3.441 6.370 1.00 82.44 91 ASP A N 1
ATOM 714 C CA . ASP A 1 91 ? 3.412 4.794 6.903 1.00 82.44 91 ASP A CA 1
ATOM 715 C C . ASP A 1 91 ? 2.435 5.729 6.169 1.00 82.44 91 ASP A C 1
ATOM 717 O O . ASP A 1 91 ? 2.311 5.684 4.939 1.00 82.44 91 ASP A O 1
ATOM 721 N N . GLY A 1 92 ? 1.695 6.548 6.917 1.00 79.31 92 GLY A N 1
ATOM 722 C CA . GLY A 1 92 ? 0.644 7.401 6.364 1.00 79.31 92 GLY A CA 1
ATOM 723 C C . GLY A 1 92 ? -0.466 7.725 7.354 1.00 79.31 92 GLY A C 1
ATOM 724 O O . GLY A 1 92 ? -0.516 7.207 8.460 1.00 79.31 92 GLY A O 1
ATOM 725 N N . GLY A 1 93 ? -1.397 8.570 6.934 1.00 85.56 93 GLY A N 1
ATOM 726 C CA . GLY A 1 93 ? -2.637 8.831 7.658 1.00 85.56 93 GLY A CA 1
ATOM 727 C C . GLY A 1 93 ? -3.809 8.879 6.687 1.00 85.56 93 GLY A C 1
ATOM 728 O O . GLY A 1 93 ? -3.616 8.847 5.469 1.00 85.56 93 GLY A O 1
ATOM 729 N N . ILE A 1 94 ? -5.027 8.951 7.212 1.00 88.56 94 ILE A N 1
ATOM 730 C CA . ILE A 1 94 ? -6.239 9.066 6.391 1.00 88.56 94 ILE A CA 1
ATOM 731 C C . ILE A 1 94 ? -6.821 10.479 6.444 1.00 88.56 94 ILE A C 1
ATOM 733 O O . ILE A 1 94 ? -6.742 11.154 7.468 1.00 88.56 94 ILE A O 1
ATOM 737 N N . GLU A 1 95 ? -7.438 10.918 5.350 1.00 88.06 95 GLU A N 1
ATOM 738 C CA . GLU A 1 95 ? -8.147 12.200 5.287 1.00 88.06 95 GLU A CA 1
ATOM 739 C C . GLU A 1 95 ? -9.511 12.092 6.002 1.00 88.06 95 GLU A C 1
ATOM 741 O O . GLU A 1 95 ? -10.315 11.224 5.633 1.00 88.06 95 GLU A O 1
ATOM 746 N N . PRO A 1 96 ? -9.814 12.953 6.994 1.00 86.19 96 PRO A N 1
ATOM 747 C CA . PRO A 1 96 ? -11.075 12.923 7.737 1.00 86.19 96 PRO A CA 1
ATOM 748 C C . PRO A 1 96 ? -12.315 12.984 6.840 1.00 86.19 96 PRO A C 1
ATOM 750 O O . PRO A 1 96 ? -13.313 12.316 7.106 1.00 86.19 96 PRO A O 1
ATOM 753 N N . GLU A 1 97 ? -12.255 13.758 5.756 1.00 87.12 97 GLU A N 1
ATOM 754 C CA . GLU A 1 97 ? -13.368 13.976 4.830 1.00 87.12 97 GLU A CA 1
ATOM 755 C C . GLU A 1 97 ? -13.712 12.727 4.007 1.00 87.12 97 GLU A C 1
ATOM 757 O O . GLU A 1 97 ? -14.807 12.635 3.449 1.00 87.12 97 GLU A O 1
ATOM 762 N N . GLN A 1 98 ? -12.793 11.761 3.921 1.00 88.12 98 GLN A N 1
ATOM 763 C CA . GLN A 1 98 ? -12.986 10.517 3.176 1.00 88.12 98 GLN A CA 1
ATOM 764 C C . GLN A 1 98 ? -13.550 9.379 4.039 1.00 88.12 98 GLN A C 1
ATOM 766 O O . GLN A 1 98 ? -13.878 8.312 3.506 1.00 88.12 98 GLN A O 1
ATOM 771 N N . ILE A 1 99 ? -13.657 9.579 5.358 1.00 89.62 99 ILE A N 1
ATOM 772 C CA . ILE A 1 99 ? -14.183 8.573 6.282 1.00 89.62 99 ILE A CA 1
ATOM 773 C C . ILE A 1 99 ? -15.632 8.259 5.928 1.00 89.62 99 ILE A C 1
ATOM 775 O O . ILE A 1 99 ? -16.475 9.148 5.780 1.00 89.62 99 ILE A O 1
ATOM 779 N N . ARG A 1 100 ? -15.940 6.964 5.841 1.00 81.56 100 ARG A N 1
ATOM 780 C CA . ARG A 1 100 ? -17.308 6.499 5.621 1.00 81.56 100 ARG A CA 1
ATOM 781 C C . ARG A 1 100 ? -17.953 6.104 6.950 1.00 81.56 100 ARG A C 1
ATOM 783 O O . ARG A 1 100 ? -17.414 5.250 7.652 1.00 81.56 100 ARG A O 1
ATOM 790 N N . PRO A 1 101 ? -19.114 6.678 7.313 1.00 84.75 101 PRO A N 1
ATOM 791 C CA . PRO A 1 101 ? -19.847 6.247 8.497 1.00 84.75 101 PRO A CA 1
ATOM 792 C C . PRO A 1 101 ? -20.192 4.755 8.435 1.00 84.75 101 PRO A C 1
ATOM 794 O O . PRO A 1 101 ? -20.644 4.269 7.403 1.00 84.75 101 PRO A O 1
ATOM 797 N N . GLY A 1 102 ? -20.015 4.043 9.549 1.00 84.19 102 GLY A N 1
ATOM 798 C CA . GLY A 1 102 ? -20.315 2.609 9.646 1.00 84.19 102 GLY A CA 1
ATOM 799 C C . GLY A 1 102 ? -19.207 1.680 9.141 1.00 84.19 102 GLY A C 1
ATOM 800 O O . GLY A 1 102 ? -19.292 0.480 9.396 1.00 84.19 102 GLY A O 1
ATOM 801 N N . GLU A 1 103 ? -18.163 2.221 8.512 1.00 90.75 103 GLU A N 1
ATOM 802 C CA . GLU A 1 103 ? -16.960 1.485 8.122 1.00 90.75 103 GLU A CA 1
ATOM 803 C C . GLU A 1 103 ? -15.859 1.678 9.170 1.00 90.75 103 GLU A C 1
ATOM 805 O O . GLU A 1 103 ? -15.618 2.790 9.653 1.00 90.75 103 GLU A O 1
ATOM 810 N N . GLY A 1 104 ? -15.172 0.598 9.532 1.00 91.69 104 GLY A N 1
ATOM 811 C CA . GLY A 1 104 ? -14.116 0.666 10.536 1.00 91.69 104 GLY A CA 1
ATOM 812 C C . GLY A 1 104 ? -13.478 -0.674 10.850 1.00 91.69 104 GLY A C 1
ATOM 813 O O . GLY A 1 104 ? -13.887 -1.718 10.348 1.00 91.69 104 GLY A O 1
ATOM 814 N N . VAL A 1 105 ? -12.488 -0.654 11.733 1.00 92.75 105 VAL A N 1
ATOM 815 C CA . VAL A 1 105 ? -11.909 -1.869 12.313 1.00 92.75 105 VAL A CA 1
ATOM 816 C C . VAL A 1 105 ? -11.871 -1.723 13.827 1.00 92.75 105 VAL A C 1
ATOM 818 O O . VAL A 1 105 ? -11.542 -0.665 14.364 1.00 92.75 105 VAL A O 1
ATOM 821 N N . LEU A 1 106 ? -12.246 -2.795 14.517 1.00 93.50 106 LEU A N 1
ATOM 822 C CA . LEU A 1 106 ? -12.073 -2.941 15.955 1.00 93.50 106 LEU A CA 1
ATOM 823 C C . LEU A 1 106 ? -10.728 -3.609 16.220 1.00 93.50 106 LEU A C 1
ATOM 825 O O . LEU A 1 106 ? -10.496 -4.710 15.729 1.00 93.50 106 LEU A O 1
ATOM 829 N N . PHE A 1 107 ? -9.878 -2.956 17.001 1.00 93.38 107 PHE A N 1
ATOM 830 C CA . PHE A 1 107 ? -8.596 -3.466 17.468 1.00 93.38 107 PHE A CA 1
ATOM 831 C C . PHE A 1 107 ? -8.777 -4.014 18.881 1.00 93.38 107 PHE A C 1
ATOM 833 O O . PHE A 1 107 ? -9.159 -3.267 19.780 1.00 93.38 107 PHE A O 1
ATOM 840 N N . GLU A 1 108 ? -8.524 -5.303 19.084 1.00 93.62 108 GLU A N 1
ATOM 841 C CA . GLU A 1 108 ? -8.400 -5.913 20.410 1.00 93.62 108 GLU A CA 1
ATOM 842 C C . GLU A 1 108 ? -6.931 -5.803 20.842 1.00 93.62 108 GLU A C 1
ATOM 844 O O . GLU A 1 108 ? -6.056 -6.329 20.160 1.00 93.62 108 GLU A O 1
ATOM 849 N N . VAL A 1 109 ? -6.659 -5.082 21.933 1.00 91.12 109 VAL A N 1
ATOM 850 C CA . VAL A 1 109 ? -5.306 -4.822 22.455 1.00 91.12 109 VAL A CA 1
ATOM 851 C C . VAL A 1 109 ? -5.339 -4.933 23.974 1.00 91.12 109 VAL A C 1
ATOM 853 O O . VAL A 1 109 ? -6.012 -4.144 24.645 1.00 91.12 109 VAL A O 1
ATOM 856 N N . GLY A 1 110 ? -4.645 -5.920 24.540 1.00 86.88 110 GLY A N 1
ATOM 857 C CA . GLY A 1 110 ? -4.527 -6.077 25.992 1.00 86.88 110 GLY A CA 1
ATOM 858 C C . GLY A 1 110 ? -5.879 -6.250 26.695 1.00 86.88 110 GLY A C 1
ATOM 859 O O . GLY A 1 110 ? -6.061 -5.781 27.818 1.00 86.88 110 GLY A O 1
ATOM 860 N N . GLY A 1 111 ? -6.851 -6.874 26.022 1.00 86.12 111 GLY A N 1
ATOM 861 C CA . GLY A 1 111 ? -8.217 -7.059 26.530 1.00 86.12 111 GLY A CA 1
ATOM 862 C C . GLY A 1 111 ? -9.136 -5.833 26.423 1.00 86.12 111 GLY A C 1
ATOM 863 O O . GLY A 1 111 ? -10.279 -5.892 26.879 1.00 86.12 111 GLY A O 1
ATOM 864 N N . HIS A 1 112 ? -8.676 -4.742 25.809 1.00 89.25 112 HIS A N 1
ATOM 865 C CA . HIS A 1 112 ? -9.491 -3.577 25.474 1.00 89.25 112 HIS A CA 1
ATOM 866 C C . HIS A 1 112 ? -9.791 -3.535 23.977 1.00 89.25 112 HIS A C 1
ATOM 868 O O . HIS A 1 112 ? -8.998 -3.997 23.162 1.00 89.25 112 HIS A O 1
ATOM 874 N N . THR A 1 113 ? -10.936 -2.960 23.608 1.00 92.12 113 THR A N 1
ATOM 875 C CA . THR A 1 113 ? -11.310 -2.768 22.205 1.00 92.12 113 THR A CA 1
ATOM 876 C C . THR A 1 113 ? -11.241 -1.293 21.842 1.00 92.12 113 THR A C 1
ATOM 878 O O . THR A 1 113 ? -11.904 -0.469 22.473 1.00 92.12 113 THR A O 1
ATOM 881 N N . VAL A 1 114 ? -10.481 -0.971 20.798 1.00 92.75 114 VAL A N 1
ATOM 882 C CA . VAL A 1 114 ? -10.395 0.371 20.217 1.00 92.75 114 VAL A CA 1
ATOM 883 C C . VAL A 1 114 ? -11.014 0.342 18.827 1.00 92.75 114 VAL A C 1
ATOM 885 O O . VAL A 1 114 ? -10.603 -0.437 17.973 1.00 92.75 114 VAL A O 1
ATOM 888 N N . GLN A 1 115 ? -12.019 1.181 18.587 1.00 91.56 115 GLN A N 1
ATOM 889 C CA . GLN A 1 115 ? -12.626 1.315 17.267 1.00 91.56 115 GLN A CA 1
ATOM 890 C C . GLN A 1 115 ? -11.937 2.424 16.483 1.00 91.56 115 GLN A C 1
ATOM 892 O O . GLN A 1 115 ? -11.857 3.552 16.965 1.00 91.56 115 GLN A O 1
ATOM 897 N N . GLN A 1 116 ? -11.521 2.112 15.258 1.00 93.38 116 GLN A N 1
ATOM 898 C CA . GLN A 1 116 ? -10.997 3.092 14.316 1.00 93.38 116 GLN A CA 1
ATOM 899 C C . GLN A 1 116 ? -11.904 3.224 13.088 1.00 93.38 116 GLN A C 1
ATOM 901 O O . GLN A 1 116 ? -12.445 2.216 12.617 1.00 93.38 116 GLN A O 1
ATOM 906 N N . PRO A 1 117 ? -12.089 4.449 12.565 1.00 92.94 117 PRO A N 1
ATOM 907 C CA . PRO A 1 117 ? -12.856 4.683 11.350 1.00 92.94 117 PRO A CA 1
ATOM 908 C C . PRO A 1 117 ? -12.089 4.199 10.117 1.00 92.94 117 PRO A C 1
ATOM 910 O O . PRO A 1 117 ? -10.860 4.170 10.119 1.00 92.94 117 PRO A O 1
ATOM 913 N N . ALA A 1 118 ? -12.807 3.875 9.043 1.00 92.75 118 ALA A N 1
ATOM 914 C CA . ALA A 1 118 ? -12.187 3.478 7.784 1.00 92.75 118 ALA A CA 1
ATOM 915 C C . ALA A 1 118 ? -12.515 4.424 6.624 1.00 92.75 118 ALA A C 1
ATOM 917 O O . ALA A 1 118 ? -13.621 4.962 6.498 1.00 92.75 118 ALA A O 1
ATOM 918 N N . VAL A 1 119 ? -11.550 4.546 5.715 1.00 93.88 119 VAL A N 1
ATOM 919 C CA . VAL A 1 119 ? -11.771 5.003 4.343 1.00 93.88 119 VAL A CA 1
ATOM 920 C C . VAL A 1 119 ? -11.872 3.772 3.450 1.00 93.88 119 VAL A C 1
ATOM 922 O O . VAL A 1 119 ? -10.975 2.931 3.452 1.00 93.88 119 VAL A O 1
ATOM 925 N N . VAL A 1 120 ? -12.942 3.682 2.658 1.00 92.81 120 VAL A N 1
ATOM 926 C CA . VAL A 1 120 ? -13.147 2.585 1.699 1.00 92.81 120 VAL A CA 1
ATOM 927 C C . VAL A 1 120 ? -13.173 3.132 0.278 1.00 92.81 120 VAL A C 1
ATOM 929 O O . VAL A 1 120 ? -13.943 4.047 -0.038 1.00 92.81 120 VAL A O 1
ATOM 932 N N . ARG A 1 121 ? -12.337 2.567 -0.597 1.00 91.62 121 ARG A N 1
ATOM 933 C CA . ARG A 1 121 ? -12.247 2.940 -2.015 1.00 91.62 121 ARG A CA 1
ATOM 934 C C . ARG A 1 121 ? -12.410 1.713 -2.893 1.00 91.62 121 ARG A C 1
ATOM 936 O O . ARG A 1 121 ? -11.686 0.740 -2.735 1.00 91.62 121 ARG A O 1
ATOM 943 N N . THR A 1 122 ? -13.318 1.786 -3.854 1.00 93.50 122 THR A N 1
ATOM 944 C CA . THR A 1 122 ? -13.399 0.788 -4.921 1.00 93.50 122 THR A CA 1
ATOM 945 C C . THR A 1 122 ? -12.224 0.990 -5.876 1.00 93.50 122 THR A C 1
ATOM 947 O O . THR A 1 122 ? -11.906 2.124 -6.245 1.00 93.50 122 THR A O 1
ATOM 950 N N . LEU A 1 123 ? -11.551 -0.099 -6.234 1.00 89.56 123 LEU A N 1
ATOM 951 C CA . LEU A 1 123 ? -10.446 -0.100 -7.182 1.00 89.56 123 LEU A CA 1
ATOM 952 C C . LEU A 1 123 ? -10.948 0.011 -8.622 1.00 89.56 123 LEU A C 1
ATOM 954 O O . LEU A 1 123 ? -12.138 -0.078 -8.908 1.00 89.56 123 LEU A O 1
ATOM 958 N N . SER A 1 124 ? -10.012 0.189 -9.553 1.00 89.44 124 SER A N 1
ATOM 959 C CA . SER A 1 124 ? -10.292 0.388 -10.979 1.00 89.44 124 SER A CA 1
ATOM 960 C C . SER A 1 124 ? -10.979 -0.790 -11.678 1.00 89.44 124 SER A C 1
ATOM 962 O O . SER A 1 124 ? -11.321 -0.679 -12.849 1.00 89.44 124 SER A O 1
ATOM 964 N N . ASP A 1 125 ? -11.107 -1.937 -11.011 1.00 89.44 125 ASP A N 1
ATOM 965 C CA . ASP A 1 125 ? -11.856 -3.096 -11.501 1.00 89.44 125 ASP A CA 1
ATOM 966 C C . ASP A 1 125 ? -13.333 -3.091 -11.057 1.00 89.44 125 ASP A C 1
ATOM 968 O O . ASP A 1 125 ? -14.031 -4.084 -11.280 1.00 89.44 125 ASP A O 1
ATOM 972 N N . ASP A 1 126 ? -13.777 -2.004 -10.412 1.00 92.38 126 ASP A N 1
ATOM 973 C CA . ASP A 1 126 ? -15.125 -1.733 -9.895 1.00 92.38 126 ASP A CA 1
ATOM 974 C C . ASP A 1 126 ? -15.671 -2.779 -8.910 1.00 92.38 126 ASP A C 1
ATOM 976 O O . ASP A 1 126 ? -16.867 -2.805 -8.610 1.00 92.38 126 ASP A O 1
ATOM 980 N N . ARG A 1 127 ? -14.815 -3.673 -8.407 1.00 93.25 127 ARG A N 1
ATOM 981 C CA . ARG A 1 127 ? -15.240 -4.800 -7.566 1.00 93.25 127 ARG A CA 1
ATOM 982 C C . ARG A 1 127 ? -14.321 -5.037 -6.381 1.00 93.25 127 ARG A C 1
ATOM 984 O O . ARG A 1 127 ? -14.811 -5.425 -5.326 1.00 93.25 127 ARG A O 1
ATOM 991 N N . SER A 1 128 ? -13.019 -4.841 -6.554 1.00 93.38 128 SER A N 1
ATOM 992 C CA . SER A 1 128 ? -12.061 -4.919 -5.459 1.00 93.38 128 SER A CA 1
ATOM 993 C C . SER A 1 128 ? -12.108 -3.630 -4.644 1.00 93.38 128 SER A C 1
ATOM 995 O O . SER A 1 128 ? -12.375 -2.550 -5.176 1.00 93.38 128 SER A O 1
ATOM 997 N N . GLU A 1 129 ? -11.840 -3.724 -3.349 1.00 94.06 129 GLU A N 1
ATOM 998 C CA . GLU A 1 129 ? -11.886 -2.585 -2.435 1.00 94.06 129 GLU A CA 1
ATOM 999 C C . GLU A 1 129 ? -10.569 -2.443 -1.674 1.00 94.06 129 GLU A C 1
ATOM 1001 O O . GLU A 1 129 ? -9.929 -3.425 -1.307 1.00 94.06 129 GLU A O 1
ATOM 1006 N N . TRP A 1 130 ? -10.173 -1.198 -1.430 1.00 93.25 130 TRP A N 1
ATOM 1007 C CA . TRP A 1 130 ? -9.170 -0.835 -0.440 1.00 93.25 130 TRP A CA 1
ATOM 1008 C C . TRP A 1 130 ? -9.864 -0.294 0.796 1.00 93.25 130 TRP A C 1
ATOM 1010 O O . TRP A 1 130 ? -10.638 0.660 0.703 1.00 93.25 130 TRP A O 1
ATOM 1020 N N . VAL A 1 131 ? -9.546 -0.884 1.940 1.00 93.25 131 VAL A N 1
AT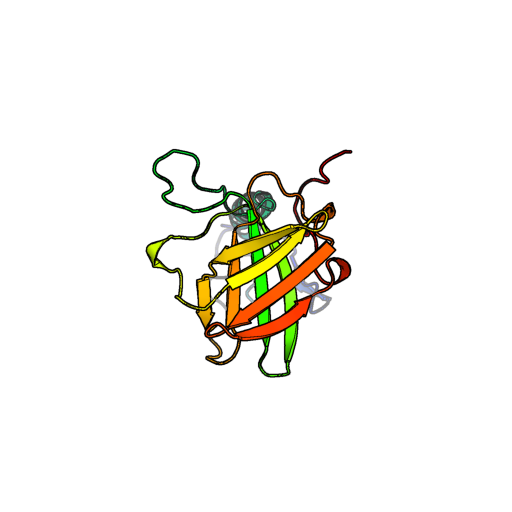OM 1021 C CA . VAL A 1 131 ? -9.952 -0.424 3.266 1.00 93.25 131 VAL A CA 1
ATOM 1022 C C . VAL A 1 131 ? -8.713 0.122 3.958 1.00 93.25 131 VAL A C 1
ATOM 1024 O O . VAL A 1 131 ? -7.716 -0.580 4.078 1.00 93.25 131 VAL A O 1
ATOM 1027 N N . MET A 1 132 ? -8.759 1.378 4.386 1.00 93.94 132 MET A N 1
ATOM 1028 C CA . MET A 1 132 ? -7.644 2.062 5.041 1.00 93.94 132 MET A CA 1
ATOM 1029 C C . MET A 1 132 ? -8.089 2.535 6.417 1.00 93.94 132 MET A C 1
ATOM 1031 O O . MET A 1 132 ? -9.094 3.240 6.529 1.00 93.94 132 MET A O 1
ATOM 1035 N N . VAL A 1 133 ? -7.346 2.146 7.449 1.00 94.12 133 VAL A N 1
ATOM 1036 C CA . VAL A 1 133 ? -7.681 2.413 8.849 1.00 94.12 133 VAL A CA 1
ATOM 1037 C C . VAL A 1 133 ? -6.447 2.919 9.588 1.00 94.12 133 VAL A C 1
ATOM 1039 O O . VAL A 1 133 ? -5.415 2.255 9.531 1.00 94.12 133 VAL A O 1
ATOM 1042 N N . PRO A 1 134 ? -6.512 4.060 10.292 1.00 92.81 134 PRO A N 1
ATOM 1043 C CA . PRO A 1 134 ? -5.385 4.535 11.075 1.00 92.81 134 PRO A CA 1
ATOM 1044 C C . PRO A 1 134 ? -5.114 3.564 12.225 1.00 92.81 134 PRO A C 1
ATOM 1046 O O . PRO A 1 134 ? -6.042 3.101 12.896 1.00 92.81 134 PRO A O 1
ATOM 1049 N N . MET A 1 135 ? -3.842 3.269 12.474 1.00 91.69 135 MET A N 1
ATOM 1050 C CA . MET A 1 135 ? -3.445 2.522 13.665 1.00 91.69 135 MET A CA 1
ATOM 1051 C C . MET A 1 135 ? -3.818 3.323 14.927 1.00 91.69 135 MET A C 1
ATOM 1053 O O . MET A 1 135 ? -3.707 4.554 14.924 1.00 91.69 135 MET A O 1
ATOM 1057 N N . PRO A 1 136 ? -4.307 2.678 16.005 1.00 91.06 136 PRO A N 1
ATOM 1058 C CA .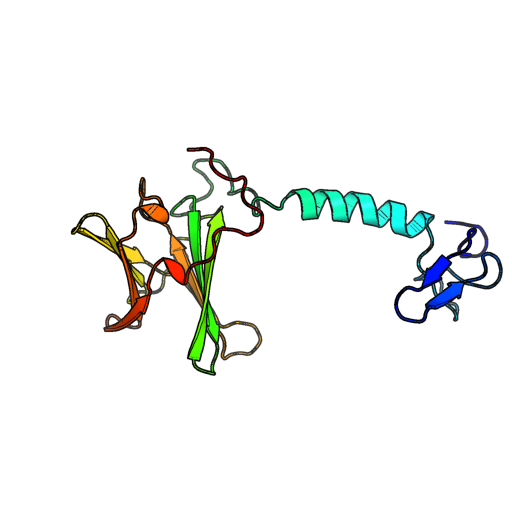 PRO A 1 136 ? -4.504 3.348 17.288 1.00 91.06 136 PRO A CA 1
ATOM 1059 C C . PRO A 1 136 ? -3.218 3.994 17.805 1.00 91.06 136 PRO A C 1
ATOM 1061 O O . PRO A 1 136 ? -2.136 3.419 17.708 1.00 91.06 136 PRO A O 1
ATOM 1064 N N . GLU A 1 137 ? -3.341 5.200 18.358 1.00 86.50 137 GLU A N 1
ATOM 1065 C CA . GLU A 1 137 ? -2.195 5.943 18.879 1.00 86.50 137 GLU A CA 1
ATOM 1066 C C . GLU A 1 137 ? -1.485 5.135 19.976 1.00 86.50 137 GLU A C 1
ATOM 1068 O O . GLU A 1 137 ? -2.114 4.662 20.924 1.00 86.50 137 GLU A O 1
ATOM 1073 N N . GLY A 1 138 ? -0.169 4.964 19.834 1.00 84.81 138 GLY A N 1
ATOM 1074 C CA . GLY A 1 138 ? 0.655 4.224 20.791 1.00 84.81 138 GLY A CA 1
ATOM 1075 C C . GLY A 1 138 ? 0.482 2.701 20.771 1.00 84.81 138 GLY A C 1
ATOM 1076 O O . GLY A 1 138 ? 1.026 2.044 21.655 1.00 84.81 138 GLY A O 1
ATOM 1077 N N . VAL A 1 139 ? -0.244 2.137 19.800 1.00 86.88 139 VAL A N 1
ATOM 1078 C CA . VAL A 1 139 ? -0.399 0.684 19.630 1.00 86.88 139 VAL A CA 1
ATOM 1079 C C . VAL A 1 139 ? 0.499 0.195 18.498 1.00 86.88 139 VAL A C 1
ATOM 1081 O O . VAL A 1 139 ? 0.324 0.596 17.348 1.00 86.88 139 VAL A O 1
ATOM 1084 N N . ASP A 1 140 ? 1.425 -0.712 18.813 1.00 86.12 140 ASP A N 1
ATOM 1085 C CA . ASP A 1 140 ? 2.157 -1.469 17.797 1.00 86.12 140 ASP A CA 1
ATOM 1086 C C . ASP A 1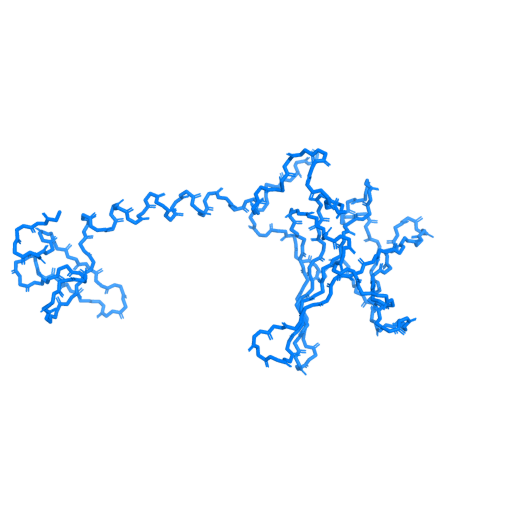 140 ? 1.287 -2.636 17.297 1.00 86.12 140 ASP A C 1
ATOM 1088 O O . ASP A 1 140 ? 0.522 -3.237 18.053 1.00 86.12 140 ASP A O 1
ATOM 1092 N N . LEU A 1 141 ? 1.424 -2.996 16.020 1.00 84.62 141 LEU A N 1
ATOM 1093 C CA . LEU A 1 141 ? 0.767 -4.168 15.444 1.00 84.62 141 LEU A CA 1
ATOM 1094 C C . LEU A 1 141 ? 1.099 -5.455 16.215 1.00 84.62 141 LEU A C 1
ATOM 1096 O O . LEU A 1 141 ? 0.265 -6.354 16.292 1.00 84.62 141 LEU A O 1
ATOM 1100 N N . ALA A 1 142 ? 2.304 -5.550 16.784 1.00 84.50 142 ALA A N 1
ATOM 1101 C CA . ALA A 1 142 ? 2.726 -6.701 17.579 1.00 84.50 142 ALA A CA 1
ATOM 1102 C C . ALA A 1 142 ? 1.925 -6.883 18.883 1.00 84.50 142 ALA A C 1
ATOM 1104 O O . ALA A 1 142 ? 1.877 -7.999 19.401 1.00 84.50 142 ALA A O 1
ATOM 1105 N N . ASP A 1 143 ? 1.301 -5.814 19.385 1.00 87.38 143 ASP A N 1
ATOM 1106 C CA . ASP A 1 143 ? 0.496 -5.813 20.611 1.00 87.38 143 ASP A CA 1
ATOM 1107 C C . ASP A 1 143 ? -1.001 -6.035 20.334 1.00 87.38 143 ASP A C 1
ATOM 1109 O O . ASP A 1 143 ? -1.809 -6.128 21.259 1.00 87.38 143 ASP A O 1
ATOM 1113 N N . VAL A 1 144 ? -1.390 -6.108 19.059 1.00 88.44 144 VAL A N 1
ATOM 1114 C CA . VAL A 1 144 ? -2.767 -6.381 18.652 1.00 88.44 144 VAL A CA 1
ATOM 1115 C C . VAL A 1 144 ? -3.049 -7.870 18.815 1.00 88.44 144 VAL A C 1
ATOM 1117 O O . VAL A 1 144 ? -2.411 -8.704 18.179 1.00 88.44 144 VAL A O 1
ATOM 1120 N N . ASP A 1 145 ? -4.055 -8.200 19.619 1.00 87.81 145 ASP A N 1
ATOM 1121 C CA . ASP A 1 145 ? -4.522 -9.569 19.834 1.00 87.81 145 ASP A CA 1
ATOM 1122 C C . ASP A 1 145 ? -5.388 -10.041 18.661 1.00 87.81 145 ASP A C 1
ATOM 1124 O O . ASP A 1 145 ? -5.290 -11.183 18.209 1.00 87.81 145 ASP A O 1
ATOM 1128 N N . ALA A 1 146 ? -6.244 -9.152 18.153 1.00 88.75 146 ALA A N 1
ATOM 1129 C CA . ALA A 1 146 ? -7.062 -9.405 16.979 1.00 88.75 146 ALA A CA 1
ATOM 1130 C C . ALA A 1 146 ? -7.632 -8.128 16.369 1.00 88.75 146 ALA A C 1
ATOM 1132 O O . ALA A 1 146 ? -7.746 -7.090 17.019 1.00 88.75 146 ALA A O 1
ATOM 1133 N N . LEU A 1 147 ? -8.087 -8.245 15.124 1.00 91.25 147 LEU A N 1
ATOM 1134 C CA . LEU A 1 147 ? -8.844 -7.201 14.449 1.00 91.25 147 LEU A CA 1
ATOM 1135 C C . LEU A 1 147 ? -10.218 -7.710 14.042 1.00 91.25 147 LEU A C 1
ATOM 1137 O O . LEU A 1 147 ? -10.369 -8.876 13.694 1.00 91.25 147 LEU A O 1
ATOM 1141 N N . THR A 1 148 ? -11.221 -6.842 14.007 1.00 91.00 148 THR A N 1
ATOM 1142 C CA . THR A 1 148 ? -12.519 -7.166 13.404 1.00 91.00 148 THR A CA 1
ATOM 1143 C C . THR A 1 148 ? -12.949 -6.079 12.437 1.00 91.00 148 THR A C 1
ATOM 1145 O O . THR A 1 148 ? -13.136 -4.934 12.840 1.00 91.00 148 THR A O 1
ATOM 1148 N N . HIS A 1 149 ? -13.145 -6.439 11.167 1.00 88.81 149 HIS A N 1
ATOM 1149 C CA . HIS A 1 149 ? -13.660 -5.514 10.157 1.00 88.81 149 HIS A CA 1
ATOM 1150 C C . HIS A 1 149 ? -15.157 -5.251 10.377 1.00 88.81 149 HIS A C 1
ATOM 1152 O O . HIS A 1 149 ? -15.949 -6.189 10.539 1.00 88.81 149 HIS A O 1
ATOM 1158 N N . VAL A 1 150 ? -15.533 -3.973 10.371 1.00 87.94 150 VAL A N 1
ATOM 1159 C CA . VAL A 1 150 ? -16.897 -3.460 10.516 1.00 87.94 150 VAL A CA 1
ATOM 1160 C C . VAL A 1 150 ? -17.325 -2.829 9.198 1.00 87.94 150 VAL A C 1
ATOM 1162 O O . VAL A 1 150 ? -16.655 -1.921 8.715 1.00 87.94 150 VAL A O 1
ATOM 1165 N N . ARG A 1 151 ? -18.453 -3.293 8.652 1.00 86.06 151 ARG A N 1
ATOM 1166 C CA . ARG A 1 151 ? -19.045 -2.779 7.410 1.00 86.06 151 ARG A CA 1
ATOM 1167 C C . ARG A 1 151 ? -20.517 -2.486 7.619 1.00 86.06 151 AR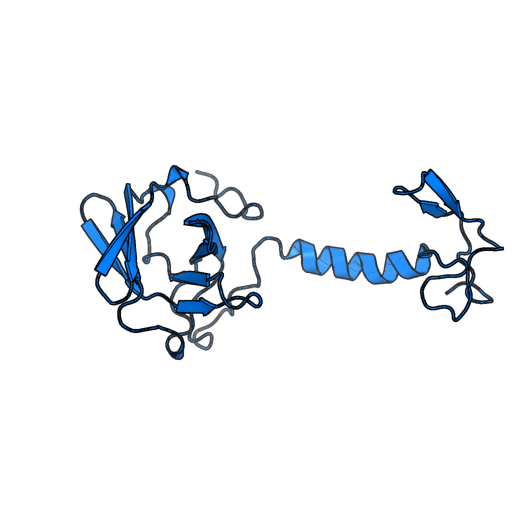G A C 1
ATOM 1169 O O . ARG A 1 151 ? -21.231 -3.357 8.126 1.00 86.06 151 ARG A O 1
ATOM 1176 N N . ASP A 1 152 ? -20.965 -1.295 7.239 1.00 85.62 152 ASP A N 1
ATOM 1177 C CA . ASP A 1 152 ? -22.326 -0.806 7.498 1.00 85.62 152 ASP A CA 1
ATOM 1178 C C . ASP A 1 152 ? -22.754 -0.981 8.978 1.00 85.62 152 ASP A C 1
ATOM 1180 O O . ASP A 1 152 ? -23.906 -1.291 9.288 1.00 85.62 152 ASP A O 1
ATOM 1184 N N . GLY A 1 153 ? -21.807 -0.854 9.916 1.00 78.44 153 GLY A N 1
ATOM 1185 C CA . GLY A 1 153 ? -22.029 -1.050 11.354 1.00 78.44 153 GLY A CA 1
ATOM 1186 C C . GLY A 1 153 ? -22.134 -2.509 11.822 1.00 78.44 153 GLY A C 1
ATOM 1187 O O . GLY A 1 153 ? -22.324 -2.747 13.015 1.00 78.44 153 GLY A O 1
ATOM 1188 N N . ALA A 1 154 ? -21.993 -3.493 10.929 1.00 79.88 154 ALA A N 1
ATOM 1189 C CA . ALA A 1 154 ? -22.017 -4.915 11.263 1.00 79.88 154 ALA A CA 1
ATOM 1190 C C . ALA A 1 154 ? -20.604 -5.517 11.320 1.00 79.88 154 ALA A C 1
ATOM 1192 O O . ALA A 1 154 ? -19.769 -5.259 10.452 1.00 79.88 154 ALA A O 1
ATOM 1193 N N . LEU A 1 155 ? -20.355 -6.382 12.310 1.00 84.44 155 LEU A N 1
ATOM 1194 C CA . LEU A 1 155 ? -19.118 -7.164 12.400 1.00 84.44 155 LEU A CA 1
ATOM 1195 C C . LEU A 1 155 ? -19.081 -8.191 11.266 1.00 84.44 155 LEU A C 1
ATOM 1197 O O . LEU A 1 155 ? -19.995 -9.007 11.135 1.00 84.44 155 LEU A O 1
ATOM 1201 N N . ARG A 1 156 ? -18.034 -8.160 10.441 1.00 78.25 156 ARG A N 1
ATOM 1202 C CA . ARG A 1 156 ? -17.920 -9.040 9.270 1.00 78.25 156 ARG A CA 1
ATOM 1203 C C . ARG A 1 156 ? -16.977 -10.203 9.495 1.00 78.25 156 ARG A C 1
ATOM 1205 O O . ARG A 1 156 ? -17.335 -11.339 9.195 1.00 78.25 156 ARG A O 1
ATOM 1212 N N . ARG A 1 157 ? -15.765 -9.922 9.969 1.00 78.81 157 ARG A N 1
ATOM 1213 C CA . ARG A 1 157 ? -14.694 -10.918 10.004 1.00 78.81 157 ARG A CA 1
ATOM 1214 C C . ARG A 1 157 ? -13.656 -10.570 11.053 1.00 78.81 157 ARG A C 1
ATOM 1216 O O . ARG A 1 157 ? -13.218 -9.424 11.107 1.00 78.81 157 ARG A O 1
ATOM 1223 N N . LYS A 1 158 ? -13.248 -11.580 11.824 1.00 84.19 158 LYS A N 1
ATOM 1224 C CA . LYS A 1 158 ? -12.078 -11.518 12.700 1.00 84.19 158 LYS A CA 1
ATOM 1225 C C . LYS A 1 158 ? -10.819 -11.797 11.874 1.00 84.19 158 LYS A C 1
ATOM 1227 O O . LYS A 1 158 ? -10.776 -12.792 11.146 1.00 84.19 158 LYS A O 1
ATOM 1232 N N . LEU A 1 159 ? -9.834 -10.912 11.958 1.00 79.88 159 LEU A N 1
ATOM 1233 C CA . LEU A 1 159 ? -8.514 -11.073 11.374 1.00 79.88 159 LEU A CA 1
ATOM 1234 C C . LEU A 1 159 ? -7.517 -11.366 12.496 1.00 79.88 159 LEU A C 1
ATOM 1236 O O . LEU A 1 159 ? -7.401 -10.609 13.459 1.00 79.88 159 LEU A O 1
ATOM 1240 N N . GLU A 1 160 ? -6.787 -12.460 12.341 1.00 79.50 160 GLU A N 1
ATOM 1241 C CA . GLU A 1 160 ? -5.611 -12.770 13.139 1.00 79.50 160 GLU A CA 1
ATOM 1242 C C . GLU A 1 160 ? -4.429 -11.879 12.710 1.00 79.50 160 GLU A C 1
ATOM 1244 O O . GLU A 1 160 ? -4.175 -11.759 11.505 1.00 79.50 160 GLU A O 1
ATOM 1249 N N . PRO A 1 161 ? -3.648 -11.322 13.653 1.00 76.06 161 PRO A N 1
ATOM 1250 C CA . PRO A 1 161 ? -2.497 -10.466 13.348 1.00 76.06 161 PRO A CA 1
ATOM 1251 C C . PRO A 1 161 ? -1.474 -11.122 12.412 1.00 76.06 161 PRO A C 1
ATOM 1253 O O . PRO A 1 161 ? -0.856 -10.463 11.584 1.00 76.06 161 PRO A O 1
ATOM 1256 N N . SER A 1 162 ? -1.347 -12.452 12.480 1.00 75.56 162 SER A N 1
ATOM 1257 C CA . SER A 1 162 ? -0.468 -13.241 11.603 1.00 75.56 162 SER A CA 1
ATOM 1258 C C . SER A 1 162 ? -0.809 -13.159 10.107 1.00 75.56 162 SER A C 1
ATOM 1260 O O . SER A 1 162 ? 0.030 -13.500 9.273 1.00 75.56 162 SER A O 1
ATOM 1262 N N . MET A 1 163 ? -2.016 -12.711 9.748 1.00 76.69 163 MET A N 1
ATOM 1263 C CA . MET A 1 163 ? -2.428 -12.496 8.356 1.00 76.69 163 MET A CA 1
ATOM 1264 C C . MET A 1 163 ? -2.000 -11.126 7.815 1.00 76.69 163 MET A C 1
ATOM 1266 O O . MET A 1 163 ? -2.140 -10.874 6.618 1.00 76.69 163 MET A O 1
ATOM 1270 N N . ILE A 1 164 ? -1.480 -10.253 8.679 1.00 79.88 164 ILE A N 1
ATOM 1271 C CA . ILE A 1 164 ? -1.071 -8.895 8.340 1.00 79.88 164 ILE A CA 1
ATOM 1272 C C . ILE A 1 164 ? 0.425 -8.912 8.072 1.00 79.88 164 ILE A C 1
ATOM 1274 O O . ILE A 1 164 ? 1.239 -9.272 8.924 1.00 79.88 164 ILE A O 1
ATOM 1278 N N . ARG A 1 165 ? 0.804 -8.529 6.859 1.00 75.19 165 ARG A N 1
ATOM 1279 C CA . ARG A 1 165 ? 2.210 -8.418 6.489 1.00 75.19 165 ARG A CA 1
ATOM 1280 C C . ARG A 1 165 ? 2.754 -7.098 7.031 1.00 75.19 165 ARG A C 1
ATOM 1282 O O . ARG A 1 165 ? 2.187 -6.036 6.783 1.00 75.19 165 ARG A O 1
ATOM 1289 N N . ALA A 1 166 ? 3.876 -7.159 7.745 1.00 63.41 166 ALA A N 1
ATOM 1290 C CA . ALA A 1 166 ? 4.665 -5.961 8.009 1.00 63.41 166 ALA A CA 1
ATOM 1291 C C . ALA A 1 166 ? 5.090 -5.335 6.672 1.00 63.41 166 ALA A C 1
ATOM 1293 O O . ALA A 1 166 ? 5.283 -6.067 5.694 1.00 63.41 166 ALA A O 1
ATOM 1294 N N . ASN A 1 167 ? 5.223 -4.006 6.633 1.00 55.69 167 ASN A N 1
ATOM 1295 C CA . ASN A 1 167 ? 5.651 -3.286 5.437 1.00 55.69 167 ASN A CA 1
ATOM 1296 C C . ASN A 1 167 ? 6.910 -3.962 4.845 1.00 55.69 167 ASN A C 1
ATOM 1298 O O . ASN A 1 167 ? 7.944 -3.979 5.518 1.00 55.69 167 ASN A O 1
ATOM 1302 N N . PRO A 1 168 ? 6.862 -4.526 3.622 1.00 46.22 168 PRO A N 1
ATOM 1303 C CA . PRO A 1 168 ? 8.004 -5.228 3.038 1.00 46.22 168 PRO A CA 1
ATOM 1304 C C . PRO A 1 168 ? 9.226 -4.323 2.779 1.00 46.22 168 PRO A C 1
ATOM 1306 O O . PRO A 1 168 ? 10.294 -4.857 2.486 1.00 46.22 168 PRO A O 1
ATOM 1309 N N . GLY A 1 169 ? 9.089 -2.995 2.912 1.00 44.19 169 GLY A N 1
ATOM 1310 C CA . GLY A 1 169 ? 10.176 -2.009 2.804 1.00 44.19 169 GLY A CA 1
ATOM 1311 C C . GLY A 1 169 ? 10.492 -1.225 4.089 1.00 44.19 169 GLY A C 1
ATOM 1312 O O . GLY A 1 169 ? 11.398 -0.392 4.085 1.00 44.19 169 GLY A O 1
ATOM 1313 N N . GLY A 1 170 ? 9.791 -1.479 5.201 1.00 40.03 170 GLY A N 1
ATOM 1314 C CA . GLY A 1 170 ? 10.029 -0.759 6.456 1.00 40.03 170 GLY A CA 1
ATOM 1315 C C . GLY A 1 170 ? 11.360 -1.166 7.105 1.00 40.03 170 GLY A C 1
ATOM 1316 O O . GLY A 1 170 ? 11.702 -2.354 7.093 1.00 40.03 170 GLY A O 1
ATOM 1317 N N . PRO A 1 171 ? 12.132 -0.238 7.705 1.00 36.53 171 PRO A N 1
ATOM 1318 C CA . PRO A 1 171 ? 13.251 -0.642 8.541 1.00 36.53 171 PRO A CA 1
ATOM 1319 C C . PRO A 1 171 ? 12.723 -1.555 9.653 1.00 36.53 171 PRO A C 1
ATOM 1321 O O . PRO A 1 171 ? 11.732 -1.237 10.311 1.00 36.53 171 PRO A O 1
ATOM 1324 N N . LEU A 1 172 ? 13.389 -2.693 9.871 1.00 33.28 172 LEU A N 1
ATOM 1325 C CA . LEU A 1 172 ? 13.199 -3.508 11.071 1.00 33.28 172 LEU A CA 1
ATOM 1326 C C . LEU A 1 172 ? 13.343 -2.579 12.285 1.00 33.28 172 LEU A C 1
ATOM 1328 O O . LEU A 1 172 ? 14.463 -2.172 12.602 1.00 33.28 172 LEU A O 1
ATOM 1332 N N . LYS A 1 173 ? 12.231 -2.221 12.946 1.00 37.38 173 LYS A N 1
ATOM 1333 C CA . LYS A 1 173 ? 12.278 -1.546 14.248 1.00 37.38 173 LYS A CA 1
ATOM 1334 C C . LYS A 1 173 ? 13.025 -2.506 15.183 1.00 37.38 173 LYS A C 1
ATOM 1336 O O . LYS A 1 173 ? 12.545 -3.597 15.492 1.00 37.38 173 LYS A O 1
ATOM 1341 N N . ALA A 1 174 ? 14.270 -2.159 15.507 1.00 32.09 174 ALA A N 1
ATOM 1342 C CA . ALA A 1 174 ? 15.092 -2.932 16.423 1.00 32.09 174 ALA A CA 1
ATOM 1343 C C . ALA A 1 174 ? 14.422 -2.912 17.802 1.00 32.09 174 ALA A C 1
ATOM 1345 O O . ALA A 1 174 ? 14.034 -1.846 18.278 1.00 32.09 174 ALA A O 1
ATOM 1346 N N . ARG A 1 175 ? 14.259 -4.104 18.381 1.00 34.53 175 ARG A N 1
ATOM 1347 C CA . ARG A 1 175 ? 13.795 -4.310 19.757 1.00 34.53 175 ARG A CA 1
ATOM 1348 C C . ARG A 1 175 ? 14.739 -3.681 20.774 1.00 34.53 175 ARG A C 1
ATOM 1350 O O . ARG A 1 175 ? 15.966 -3.722 20.520 1.00 34.53 175 ARG A O 1
#

Radius of gyration: 23.2 Å; chains: 1; bounding box: 50×35×63 Å